Protein AF-A0A7U6QMT6-F1 (afdb_monomer)

Solvent-accessible surface area (backbone atoms only — not comparable to full-atom values): 6914 Å² total; per-residue (Å²): 144,80,82,84,79,76,76,79,80,78,87,72,87,64,97,67,79,49,70,68,53,54,54,49,38,55,66,78,39,36,58,64,46,50,48,62,57,51,69,80,51,70,53,84,35,69,50,81,38,52,65,45,64,92,51,71,93,64,58,44,67,40,41,81,40,40,67,52,69,63,45,65,76,42,61,73,43,40,88,85,43,31,88,38,80,67,45,80,47,76,39,83,91,78,73,45,75,48,78,32,28,37,59,58,59,60,76,74,114

Radius of gyration: 22.25 Å; Cα contacts (8 Å, |Δi|>4): 107; chains: 1; bounding box: 49×44×68 Å

Structure (mmCIF, N/CA/C/O backbone):
data_AF-A0A7U6QMT6-F1
#
_entry.id   AF-A0A7U6QMT6-F1
#
loop_
_atom_site.group_PDB
_atom_site.id
_atom_site.type_symbol
_atom_site.label_atom_id
_atom_site.label_alt_id
_atom_site.label_comp_id
_atom_site.label_asym_id
_atom_site.label_entity_id
_atom_site.label_seq_id
_atom_site.pdbx_PDB_ins_code
_atom_site.Cartn_x
_atom_site.Cartn_y
_atom_site.Cartn_z
_atom_site.occupancy
_atom_site.B_iso_or_equiv
_atom_site.auth_seq_id
_atom_site.auth_comp_id
_atom_site.auth_asym_id
_atom_site.auth_atom_id
_atom_site.pdbx_PDB_model_num
ATOM 1 N N . MET A 1 1 ? -17.598 32.461 -43.653 1.00 47.12 1 MET A N 1
ATOM 2 C CA . MET A 1 1 ? -18.380 31.240 -43.384 1.00 47.12 1 MET A CA 1
ATOM 3 C C . MET A 1 1 ? -17.404 30.097 -43.218 1.00 47.12 1 MET A C 1
ATOM 5 O O . MET A 1 1 ? -16.933 29.588 -44.220 1.00 47.12 1 MET A O 1
ATOM 9 N N . SER A 1 2 ? -17.042 29.801 -41.975 1.00 38.16 2 SER A N 1
ATOM 10 C CA . SER A 1 2 ? -16.800 28.448 -41.477 1.00 38.16 2 SER A CA 1
ATOM 11 C C . SER A 1 2 ? -16.881 28.551 -39.963 1.00 38.16 2 SER A C 1
ATOM 13 O O . SER A 1 2 ? -16.255 29.406 -39.345 1.00 38.16 2 SER A O 1
ATOM 15 N N . ASP A 1 3 ? -17.812 27.769 -39.459 1.00 40.59 3 ASP A N 1
ATOM 16 C CA . ASP A 1 3 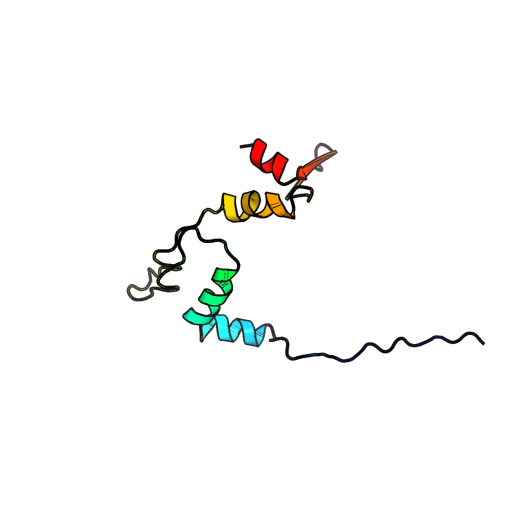? -18.451 27.802 -38.162 1.00 40.59 3 ASP A CA 1
ATOM 17 C C . ASP A 1 3 ? -17.487 27.264 -37.095 1.00 40.59 3 ASP A C 1
ATOM 19 O O . ASP A 1 3 ? -17.002 26.136 -37.208 1.00 40.59 3 ASP A O 1
ATOM 23 N N . HIS A 1 4 ? -17.162 28.069 -36.081 1.00 43.53 4 HIS A N 1
ATOM 24 C CA . HIS A 1 4 ? -16.494 27.566 -34.884 1.00 43.53 4 HIS A CA 1
ATOM 25 C C . HIS A 1 4 ? -17.555 26.854 -34.047 1.00 43.53 4 HIS A C 1
ATOM 27 O O . HIS A 1 4 ? -18.205 27.466 -33.202 1.00 43.53 4 HIS A O 1
ATOM 33 N N . ALA A 1 5 ? -17.741 25.560 -34.306 1.00 45.38 5 ALA A N 1
ATOM 34 C CA . ALA A 1 5 ? -18.558 24.703 -33.465 1.00 45.3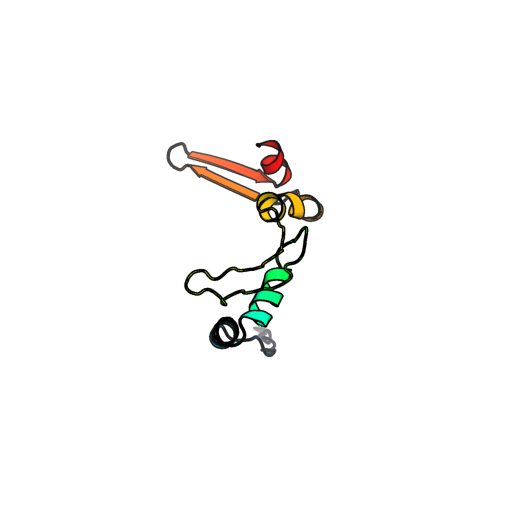8 5 ALA A CA 1
ATOM 35 C C . ALA A 1 5 ? -17.956 24.681 -32.050 1.00 45.38 5 ALA A C 1
ATOM 37 O O . ALA A 1 5 ? -16.978 23.989 -31.769 1.00 45.38 5 ALA A O 1
ATOM 38 N N . GLN A 1 6 ? -18.538 25.486 -31.165 1.00 45.69 6 GLN A N 1
ATOM 39 C CA . GLN A 1 6 ? -18.292 25.452 -29.735 1.00 45.69 6 GLN A CA 1
ATOM 40 C C . GLN A 1 6 ? -18.748 24.076 -29.233 1.00 45.69 6 GLN A C 1
ATOM 42 O O . GLN A 1 6 ? -19.946 23.809 -29.134 1.00 45.69 6 GLN A O 1
ATOM 47 N N . HIS A 1 7 ? -17.808 23.174 -28.956 1.00 40.91 7 HIS A N 1
ATOM 48 C CA . HIS A 1 7 ? -18.141 21.911 -28.308 1.00 40.91 7 HIS A CA 1
ATOM 49 C C . HIS A 1 7 ? -18.683 22.213 -26.901 1.00 40.91 7 HIS A C 1
ATOM 51 O O . HIS A 1 7 ? -17.990 22.871 -26.119 1.00 40.91 7 HIS A O 1
ATOM 57 N N . PRO A 1 8 ? -19.908 21.780 -26.556 1.00 44.72 8 PRO A N 1
ATOM 58 C CA . PRO A 1 8 ? -20.435 21.982 -25.218 1.00 44.72 8 PRO A CA 1
ATOM 59 C C . PRO A 1 8 ? -19.632 21.107 -24.252 1.00 44.72 8 PRO A C 1
ATOM 61 O O . PRO A 1 8 ? -19.702 19.879 -24.310 1.00 44.72 8 PRO A O 1
ATOM 64 N N . VAL A 1 9 ? -18.858 21.734 -23.362 1.00 52.03 9 VAL A N 1
ATOM 65 C CA . VAL A 1 9 ? -18.319 21.050 -22.181 1.00 52.03 9 VAL A CA 1
ATOM 66 C C . VAL A 1 9 ? -19.527 20.672 -21.333 1.00 52.03 9 VAL A C 1
ATOM 68 O O . VAL A 1 9 ? -20.194 21.534 -20.765 1.00 52.03 9 VAL A O 1
ATOM 71 N N . SER A 1 10 ? -19.870 19.386 -21.338 1.00 50.12 10 SER A N 1
ATOM 72 C CA . SER A 1 10 ? -20.972 18.850 -20.550 1.00 50.12 10 SER A CA 1
ATOM 73 C C . SER A 1 10 ? -20.663 19.049 -19.066 1.00 50.12 10 SER A C 1
ATOM 75 O O . SER A 1 10 ? -19.775 18.408 -18.507 1.00 50.12 10 SER A O 1
ATOM 77 N N . THR A 1 11 ? -21.383 19.978 -18.439 1.00 52.53 11 THR A N 1
ATOM 78 C CA . THR A 1 11 ? -21.427 20.160 -16.990 1.00 52.53 11 THR A CA 1
ATOM 79 C C . THR A 1 11 ? -22.082 18.935 -16.359 1.00 52.53 11 THR A C 1
ATOM 81 O O . THR A 1 11 ? -23.300 18.870 -16.224 1.00 52.53 11 THR A O 1
ATOM 84 N N . LEU A 1 12 ? -21.266 17.967 -15.957 1.00 54.50 12 LEU A N 1
ATOM 85 C CA . LEU A 1 12 ? -21.624 16.949 -14.975 1.00 54.50 12 LEU A CA 1
ATOM 86 C C . LEU A 1 12 ? -20.535 16.937 -13.901 1.00 54.50 12 LEU A C 1
ATOM 88 O O . LEU A 1 12 ? -19.753 15.998 -13.791 1.00 54.50 12 LEU A O 1
ATOM 92 N N . ALA A 1 13 ? -20.464 18.013 -13.115 1.00 58.09 13 ALA A N 1
ATOM 93 C CA . ALA A 1 13 ? -19.791 17.974 -11.821 1.00 58.09 13 ALA A CA 1
ATOM 94 C C . ALA A 1 13 ? -20.693 17.183 -10.859 1.00 58.09 13 ALA A C 1
ATOM 96 O O . ALA A 1 13 ? 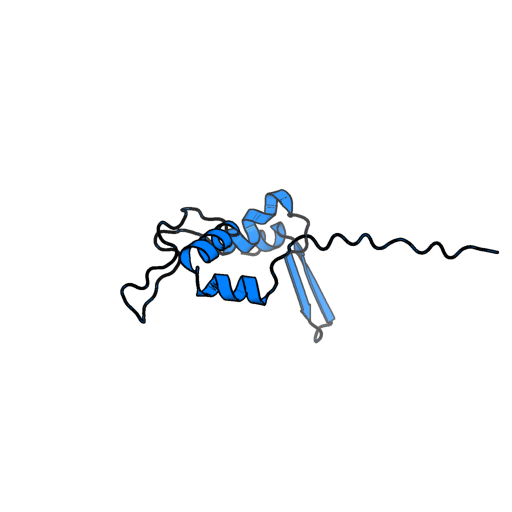-21.446 17.757 -10.080 1.00 58.09 13 ALA A O 1
ATOM 97 N N . ALA A 1 14 ? -20.707 15.859 -11.018 1.00 56.84 14 ALA A N 1
ATOM 98 C CA . ALA A 1 14 ? -21.269 14.956 -10.024 1.00 56.84 14 ALA A CA 1
ATOM 99 C C . ALA A 1 14 ? -20.444 15.066 -8.729 1.00 56.84 14 ALA A C 1
ATOM 101 O O . ALA A 1 14 ? -19.252 15.358 -8.804 1.00 56.84 14 ALA A O 1
ATOM 102 N N . ASP A 1 15 ? -21.090 14.851 -7.581 1.00 70.62 15 ASP A N 1
ATOM 103 C CA . ASP A 1 15 ? -20.576 14.941 -6.203 1.00 70.62 15 ASP A CA 1
ATOM 104 C C . ASP A 1 15 ? -19.235 14.212 -5.970 1.00 70.62 15 ASP A C 1
ATOM 106 O O . ASP A 1 15 ? -19.182 13.118 -5.406 1.00 70.62 15 ASP A O 1
ATOM 110 N N . VAL A 1 16 ? -18.121 14.804 -6.398 1.00 82.25 16 VAL A N 1
ATOM 111 C CA . VAL A 1 16 ? -16.780 14.330 -6.049 1.00 82.25 16 VAL A CA 1
ATOM 112 C C . VAL A 1 16 ? -16.376 15.020 -4.745 1.00 82.25 16 VAL A C 1
ATOM 114 O O . VAL A 1 16 ? -16.335 16.254 -4.723 1.00 82.25 16 VAL A O 1
ATOM 117 N N . PRO A 1 17 ? -16.064 14.264 -3.672 1.00 87.38 17 PRO A N 1
ATOM 118 C CA . PRO A 1 17 ? -15.603 14.835 -2.413 1.00 87.38 17 PRO A CA 1
ATOM 119 C C . PRO A 1 17 ? -14.416 15.764 -2.643 1.00 87.38 17 PRO A C 1
ATOM 121 O O . PRO A 1 17 ? -13.471 15.420 -3.362 1.00 87.38 17 PRO A O 1
ATOM 124 N N . THR A 1 18 ? -14.445 16.943 -2.028 1.00 95.88 18 THR A N 1
ATOM 125 C CA . THR A 1 18 ? -13.298 17.843 -2.088 1.00 95.88 18 THR A CA 1
ATOM 126 C C . THR A 1 18 ? -12.157 17.286 -1.238 1.00 95.88 18 THR A C 1
ATOM 128 O O . THR A 1 18 ? -12.346 16.434 -0.369 1.00 95.88 18 THR A O 1
ATOM 131 N N . PHE A 1 19 ? -10.944 17.804 -1.439 1.00 95.25 19 PHE A N 1
ATOM 132 C CA . PHE A 1 19 ? -9.819 17.474 -0.561 1.00 95.25 19 PHE A CA 1
ATOM 133 C C . PHE A 1 19 ? -10.137 17.750 0.918 1.00 95.25 19 PHE A C 1
ATOM 135 O O . PHE A 1 19 ? -9.745 16.967 1.779 1.00 95.25 19 PHE A O 1
ATOM 142 N N . ALA A 1 20 ? -10.850 18.845 1.209 1.00 96.69 20 ALA A N 1
ATOM 143 C CA . ALA A 1 20 ? -11.213 19.207 2.575 1.00 96.69 20 ALA A CA 1
ATOM 144 C C . ALA A 1 20 ? -12.134 18.158 3.214 1.00 96.69 20 ALA A C 1
ATOM 146 O O . ALA A 1 20 ? -11.923 17.806 4.373 1.00 96.69 20 ALA A O 1
ATOM 147 N N . ASP A 1 21 ? -13.082 17.618 2.444 1.00 95.38 21 ASP A N 1
ATOM 148 C CA . ASP A 1 21 ? -13.994 16.565 2.901 1.00 95.38 21 ASP A CA 1
ATOM 149 C C . ASP A 1 21 ? -13.227 15.263 3.180 1.00 95.38 21 ASP A C 1
ATOM 151 O O . ASP A 1 21 ? -13.316 14.702 4.270 1.00 95.38 21 ASP A O 1
ATOM 155 N N . ILE A 1 22 ? -12.369 14.836 2.243 1.00 95.88 22 ILE A N 1
ATOM 156 C CA . ILE A 1 22 ? -11.534 13.629 2.392 1.00 95.88 22 ILE A CA 1
ATOM 157 C C . ILE A 1 22 ? -10.613 13.748 3.612 1.00 95.88 22 ILE A C 1
ATOM 159 O O . ILE A 1 22 ? -10.467 12.804 4.390 1.00 95.88 22 ILE A O 1
ATOM 163 N N . TYR A 1 23 ? -9.975 14.907 3.783 1.00 96.31 23 TYR A N 1
ATOM 164 C CA . TYR A 1 23 ? -9.098 15.164 4.919 1.00 96.31 23 TYR A CA 1
ATOM 165 C C . TYR A 1 23 ? -9.869 15.122 6.240 1.00 96.31 23 TYR A C 1
ATOM 167 O O . TYR A 1 23 ? -9.409 14.485 7.190 1.00 96.31 23 TYR A O 1
ATOM 175 N N . HIS A 1 24 ? -11.043 15.755 6.294 1.00 96.88 24 HIS A N 1
ATOM 176 C CA . HIS A 1 24 ? -11.911 15.724 7.464 1.00 96.88 24 HIS A CA 1
ATOM 177 C C . HIS A 1 24 ? -12.256 14.282 7.861 1.00 96.88 24 HIS A C 1
ATOM 179 O O . HIS A 1 24 ? -12.022 13.891 9.008 1.00 96.88 24 HIS A O 1
ATOM 185 N N . ASP A 1 25 ? -12.706 13.466 6.909 1.00 95.56 25 ASP A N 1
ATOM 186 C CA . ASP A 1 25 ? -13.080 12.071 7.154 1.00 95.56 25 ASP A CA 1
ATOM 187 C C . ASP A 1 25 ? -11.885 11.214 7.586 1.00 95.56 25 ASP A C 1
ATOM 189 O O . ASP A 1 25 ? -12.010 10.386 8.492 1.00 95.56 25 ASP A O 1
ATOM 193 N N . SER A 1 26 ? -10.695 11.465 7.027 1.00 96.25 26 SER A N 1
ATOM 194 C CA . SER A 1 26 ? -9.468 10.745 7.400 1.00 96.25 26 SER A CA 1
ATOM 195 C C . SER A 1 26 ? -9.064 10.911 8.870 1.00 96.25 26 SER A C 1
ATOM 197 O O . SER A 1 26 ? -8.322 10.078 9.399 1.00 96.25 26 SER A O 1
ATOM 199 N N . ILE A 1 27 ? -9.562 11.966 9.528 1.00 95.69 27 ILE A N 1
ATOM 200 C CA . ILE A 1 27 ? -9.288 12.304 10.930 1.00 95.69 27 ILE A CA 1
ATOM 201 C C . ILE A 1 27 ? -10.482 11.984 11.823 1.00 95.69 27 ILE A C 1
ATOM 203 O O . ILE A 1 27 ? -10.298 11.442 12.910 1.00 95.69 27 ILE A O 1
ATOM 207 N N . MET A 1 28 ? -11.695 12.330 11.394 1.00 96.50 28 MET A N 1
ATOM 208 C CA . MET A 1 28 ? -12.893 12.205 12.227 1.00 96.50 28 MET A CA 1
ATOM 209 C C . MET A 1 28 ? -13.488 10.796 12.174 1.00 96.50 28 MET A C 1
ATOM 211 O O . MET A 1 28 ? -14.054 10.333 13.161 1.00 96.50 28 MET A O 1
ATOM 215 N N . ALA A 1 29 ? -13.308 10.086 11.059 1.00 95.19 29 ALA A N 1
ATOM 216 C CA . ALA A 1 29 ? -13.830 8.742 10.825 1.00 95.19 29 ALA A CA 1
ATOM 217 C C . ALA A 1 29 ? -12.703 7.733 10.533 1.00 95.19 29 ALA A C 1
ATOM 219 O O . ALA A 1 29 ? -12.851 6.866 9.673 1.00 95.19 29 ALA A O 1
ATOM 220 N N . ARG A 1 30 ? -11.573 7.837 11.255 1.00 93.94 30 ARG A N 1
ATOM 221 C CA . ARG A 1 30 ? -10.317 7.110 10.967 1.00 93.94 30 ARG A CA 1
ATOM 222 C C . ARG A 1 30 ? -10.505 5.618 10.709 1.00 93.94 30 ARG A C 1
ATOM 224 O O . ARG A 1 30 ? -10.005 5.135 9.704 1.00 93.94 30 ARG A O 1
ATOM 231 N N . GLU A 1 31 ? -11.202 4.908 11.598 1.00 94.44 31 GLU A N 1
ATOM 232 C CA . GLU A 1 31 ? -11.355 3.448 11.510 1.00 94.44 31 GLU A CA 1
ATOM 233 C C . GLU A 1 31 ? -11.970 3.056 10.161 1.00 94.44 31 GLU A C 1
ATOM 235 O O . GLU A 1 31 ? -11.377 2.304 9.395 1.00 94.44 31 GLU A O 1
ATOM 240 N N . ASN A 1 32 ? -13.110 3.661 9.820 1.00 95.88 32 ASN A N 1
ATOM 241 C CA . ASN A 1 32 ? -13.825 3.374 8.579 1.00 95.88 32 ASN A CA 1
ATOM 242 C C . ASN A 1 32 ? -13.068 3.898 7.356 1.00 95.88 32 ASN A C 1
ATOM 244 O O . ASN A 1 32 ? -12.935 3.195 6.358 1.00 95.88 32 ASN A O 1
ATOM 248 N N . PHE A 1 33 ? -12.551 5.126 7.427 1.00 97.25 33 PHE A N 1
ATOM 249 C CA . PHE A 1 33 ? -11.841 5.740 6.313 1.00 97.25 33 PHE A CA 1
ATOM 250 C C . PHE A 1 33 ? -10.614 4.913 5.920 1.00 97.25 33 PHE A C 1
ATOM 252 O O . PHE A 1 33 ? -10.439 4.571 4.748 1.00 97.25 33 PHE A O 1
ATOM 259 N N . TRP A 1 34 ? -9.779 4.553 6.898 1.00 97.50 34 TRP A N 1
ATOM 260 C CA . TRP A 1 34 ? -8.566 3.781 6.655 1.00 97.50 34 TRP A CA 1
ATOM 261 C C . TRP A 1 34 ? -8.854 2.304 6.376 1.00 97.50 34 TRP A C 1
ATOM 263 O O . TRP A 1 34 ? -8.095 1.713 5.610 1.00 97.50 34 TRP A O 1
ATOM 273 N N . ALA A 1 35 ? -9.964 1.731 6.871 1.00 97.31 35 ALA A N 1
ATOM 274 C CA . ALA A 1 35 ? -10.451 0.425 6.411 1.00 97.31 35 ALA A CA 1
ATOM 275 C C . ALA A 1 35 ? -10.686 0.427 4.896 1.00 97.31 35 ALA A C 1
ATOM 277 O O . ALA A 1 35 ? -10.206 -0.453 4.184 1.00 97.31 35 ALA A O 1
ATOM 278 N N . GLU A 1 36 ? -11.387 1.443 4.383 1.00 96.81 36 GLU A N 1
ATOM 279 C CA . GLU A 1 36 ? -11.661 1.558 2.949 1.00 96.81 36 GLU A CA 1
ATOM 280 C C . GLU A 1 36 ? -10.384 1.799 2.138 1.00 96.81 36 GLU A C 1
ATOM 282 O O . GLU A 1 36 ? -10.206 1.200 1.075 1.00 96.81 36 GLU A O 1
ATOM 287 N N . GLN A 1 37 ? -9.450 2.617 2.638 1.00 96.50 37 GLN A N 1
ATOM 288 C CA . GLN A 1 37 ? -8.165 2.804 1.955 1.00 96.50 37 GLN A CA 1
ATOM 289 C C . GLN A 1 37 ? -7.323 1.520 1.938 1.00 96.50 37 GLN A C 1
ATOM 291 O O . GLN A 1 37 ? -6.661 1.243 0.935 1.00 96.50 37 GLN A O 1
ATOM 296 N N . ALA A 1 38 ? -7.373 0.709 2.999 1.00 97.38 38 ALA A N 1
ATOM 297 C CA . ALA A 1 38 ? -6.617 -0.538 3.099 1.00 97.38 38 ALA A CA 1
ATOM 298 C C . ALA A 1 38 ? -7.009 -1.568 2.031 1.00 97.38 38 ALA A C 1
ATOM 300 O O . ALA A 1 38 ? -6.156 -2.351 1.620 1.00 97.38 38 ALA A O 1
ATOM 301 N N . LYS A 1 39 ? -8.243 -1.520 1.507 1.00 96.62 39 LYS A N 1
ATOM 302 C CA . LYS A 1 39 ? -8.712 -2.396 0.413 1.00 96.62 39 LYS A CA 1
ATOM 303 C C . LYS A 1 39 ? -7.967 -2.188 -0.911 1.00 96.62 39 LYS A C 1
ATOM 305 O O . LYS A 1 39 ? -8.073 -3.009 -1.816 1.00 96.62 39 LYS A O 1
ATOM 310 N N . ARG A 1 40 ? -7.214 -1.090 -1.055 1.00 96.19 40 ARG A N 1
ATOM 311 C CA . ARG A 1 40 ? -6.359 -0.817 -2.231 1.00 96.19 40 ARG A CA 1
ATOM 312 C C . ARG A 1 40 ? -5.050 -1.614 -2.209 1.00 96.19 40 ARG A C 1
ATOM 314 O O . ARG A 1 40 ? -4.339 -1.697 -3.217 1.00 96.19 40 ARG A O 1
ATOM 321 N N . ILE A 1 41 ? -4.710 -2.159 -1.049 1.00 97.00 41 ILE A N 1
ATOM 322 C CA . ILE A 1 41 ? -3.531 -2.980 -0.814 1.00 97.00 41 ILE A CA 1
ATOM 323 C C . ILE A 1 41 ? -3.983 -4.437 -0.829 1.00 97.00 41 ILE A C 1
ATOM 325 O O . ILE A 1 41 ? -5.063 -4.778 -0.355 1.00 97.00 41 ILE A O 1
ATOM 329 N N . TYR A 1 42 ? -3.153 -5.302 -1.394 1.00 97.56 42 TYR A N 1
ATOM 330 C CA . TYR A 1 42 ? -3.339 -6.733 -1.271 1.00 97.56 42 TYR A CA 1
ATOM 331 C C . TYR A 1 42 ? -2.866 -7.205 0.107 1.00 97.56 42 TYR A C 1
ATOM 333 O O . TYR A 1 42 ? -1.734 -6.933 0.519 1.00 97.56 42 TYR A O 1
ATOM 341 N N . TRP A 1 43 ? -3.720 -7.961 0.785 1.00 98.00 43 TRP A N 1
ATOM 342 C CA . TRP A 1 43 ? -3.434 -8.589 2.067 1.00 98.00 43 TRP A CA 1
ATOM 343 C C . TRP A 1 43 ? -3.430 -10.106 1.894 1.00 98.00 43 TRP A C 1
ATOM 345 O O . TRP A 1 43 ? -4.355 -10.667 1.311 1.00 98.00 43 TRP A O 1
ATOM 355 N N . HIS A 1 44 ? -2.406 -10.774 2.423 1.00 97.19 44 HIS A N 1
ATOM 356 C CA . HIS A 1 44 ? -2.431 -12.230 2.583 1.00 97.19 44 HIS A CA 1
ATOM 357 C C . HIS A 1 44 ? -3.415 -12.624 3.690 1.00 97.19 44 HIS A C 1
ATOM 359 O O . HIS A 1 44 ? -4.142 -13.606 3.559 1.00 97.19 44 HIS A O 1
ATOM 365 N N . LYS A 1 45 ? -3.456 -11.819 4.758 1.00 98.00 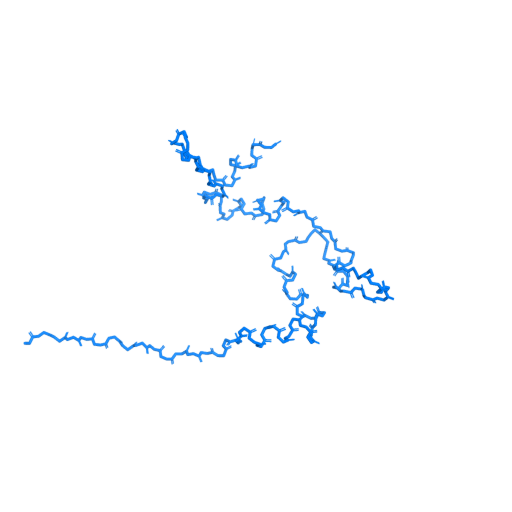45 LYS A N 1
ATOM 366 C CA . LYS A 1 45 ? -4.461 -11.873 5.818 1.00 98.00 45 LYS A CA 1
ATOM 367 C C . LYS A 1 45 ? -4.969 -10.459 6.072 1.00 98.00 45 LYS A C 1
ATOM 369 O O . LYS A 1 45 ? -4.171 -9.577 6.387 1.00 98.00 45 LYS A O 1
ATOM 374 N N . GLU A 1 46 ? -6.270 -10.238 5.905 1.00 97.44 46 GLU A N 1
ATOM 375 C CA . GLU A 1 46 ? -6.878 -8.931 6.172 1.00 97.44 46 GLU A CA 1
ATOM 376 C C . GLU A 1 46 ? -6.729 -8.544 7.654 1.00 97.44 46 GLU A C 1
ATOM 378 O O . GLU A 1 46 ? -6.764 -9.422 8.524 1.00 97.44 46 GLU A O 1
ATOM 383 N N . PRO A 1 47 ? -6.537 -7.248 7.959 1.00 97.56 47 PRO A N 1
ATOM 384 C CA . PRO A 1 47 ? -6.432 -6.783 9.334 1.00 97.56 47 PRO A CA 1
ATOM 385 C C . PRO A 1 47 ? -7.748 -6.972 10.093 1.00 97.56 47 PRO A C 1
ATOM 387 O O . PRO A 1 47 ? -8.830 -6.715 9.571 1.00 97.56 47 PRO A O 1
ATOM 390 N N . GLU A 1 48 ? -7.641 -7.379 11.355 1.00 96.81 48 GLU A N 1
ATOM 391 C CA . GLU A 1 48 ? -8.788 -7.584 12.251 1.00 96.81 48 GLU A CA 1
ATOM 392 C C . GLU A 1 48 ? -9.233 -6.267 12.907 1.00 96.81 48 GLU A C 1
ATOM 394 O O . GLU A 1 48 ? -10.400 -6.100 13.255 1.00 96.81 48 GLU A O 1
ATOM 399 N N . GLN A 1 49 ? -8.298 -5.326 13.059 1.00 97.25 49 GLN A N 1
ATOM 400 C CA . GLN A 1 49 ? -8.524 -3.997 13.620 1.00 97.25 49 GLN A CA 1
ATOM 401 C C . GLN A 1 49 ? -7.675 -2.976 12.859 1.00 97.25 49 GLN A C 1
ATOM 403 O O . GLN A 1 49 ? -6.476 -3.189 12.652 1.00 97.25 49 GL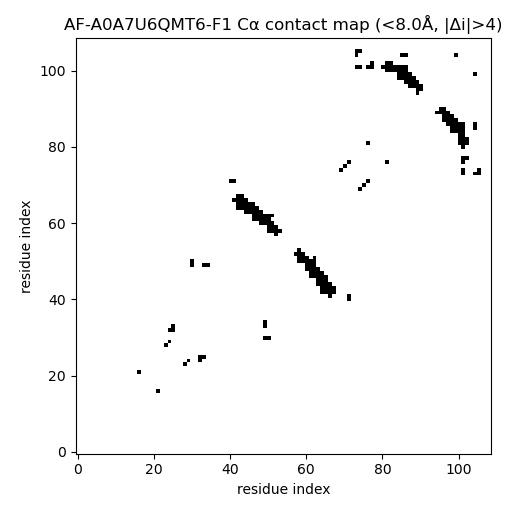N A O 1
ATOM 408 N N . ILE A 1 50 ? -8.273 -1.862 12.433 1.00 97.50 50 ILE A N 1
ATOM 409 C CA . ILE A 1 50 ? -7.561 -0.866 11.624 1.00 97.50 50 ILE A CA 1
ATOM 410 C C . ILE A 1 50 ? -6.665 -0.015 12.499 1.00 97.50 50 ILE A C 1
ATOM 412 O O . ILE A 1 50 ? -5.523 0.241 12.118 1.00 97.50 50 ILE A O 1
ATOM 416 N N . LEU A 1 51 ? -7.144 0.372 13.676 1.00 96.44 51 LEU A N 1
ATOM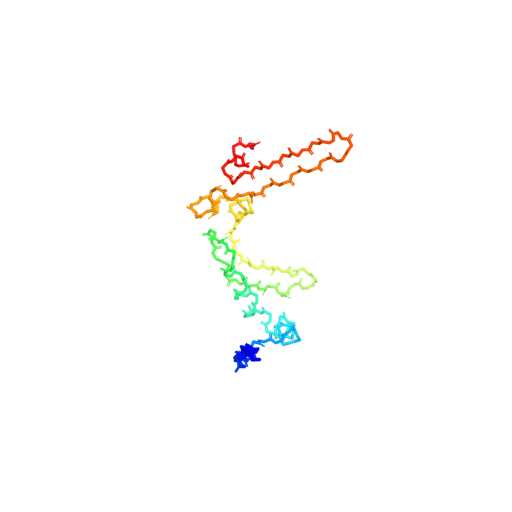 417 C CA . LEU A 1 51 ? -6.352 1.129 14.621 1.00 96.44 51 LEU A CA 1
ATOM 418 C C . LEU A 1 51 ? -6.579 0.676 16.063 1.00 96.44 51 LEU A C 1
ATOM 420 O O . LEU A 1 51 ? -7.687 0.706 16.591 1.00 96.44 51 LEU A O 1
ATOM 424 N N . ASP A 1 52 ? -5.480 0.318 16.715 1.00 96.19 52 ASP A N 1
ATOM 425 C CA . ASP A 1 52 ? -5.377 0.152 18.159 1.00 96.19 52 ASP A CA 1
ATOM 426 C C . ASP A 1 52 ? -4.635 1.355 18.754 1.00 96.19 52 ASP A C 1
ATOM 428 O O . ASP A 1 52 ? -3.421 1.508 18.587 1.00 96.19 52 ASP A O 1
ATOM 432 N N . ASP A 1 53 ? -5.375 2.229 19.435 1.00 94.56 53 ASP A N 1
ATOM 433 C CA . ASP A 1 53 ? -4.853 3.372 20.184 1.00 94.56 53 ASP A CA 1
ATOM 434 C C . ASP A 1 53 ? -5.010 3.213 21.705 1.00 94.56 53 ASP A C 1
ATOM 436 O O . ASP A 1 53 ? -4.861 4.179 22.454 1.00 94.56 53 ASP A O 1
ATOM 440 N N . SER A 1 54 ? -5.220 1.987 22.200 1.00 95.12 54 SER A N 1
ATOM 441 C CA . SER A 1 54 ? -5.424 1.746 23.632 1.00 95.12 54 SER A CA 1
ATOM 442 C C . SER A 1 54 ? -4.178 2.033 24.484 1.00 95.12 54 SER A C 1
ATOM 444 O O . SER A 1 54 ? -4.275 2.128 25.707 1.00 95.12 54 SER A O 1
ATOM 446 N N . ASN A 1 55 ? -2.998 2.130 23.861 1.00 94.69 55 ASN A N 1
ATOM 447 C CA . ASN A 1 55 ? -1.704 2.324 24.519 1.00 94.69 55 ASN A CA 1
ATOM 448 C C . ASN A 1 55 ? -0.912 3.499 23.919 1.00 94.69 55 ASN A C 1
ATOM 450 O O . ASN A 1 55 ? 0.246 3.353 23.520 1.00 94.69 55 ASN A O 1
ATOM 454 N N . LEU A 1 56 ? -1.533 4.677 23.820 1.00 92.56 56 LEU A N 1
ATOM 455 C CA . LEU A 1 56 ? -0.837 5.892 23.383 1.00 92.56 56 LEU A CA 1
ATOM 456 C C . LEU A 1 56 ? 0.425 6.163 24.237 1.00 92.56 56 LEU A C 1
ATOM 458 O O . LEU A 1 56 ? 0.379 6.007 25.458 1.00 92.56 56 LEU A O 1
ATOM 462 N N . PRO A 1 57 ? 1.551 6.593 23.627 1.00 93.06 57 PRO A N 1
ATOM 463 C CA . PRO A 1 57 ? 1.711 7.020 22.229 1.00 93.06 57 PRO A CA 1
ATOM 464 C C . PRO A 1 57 ? 1.995 5.883 21.220 1.00 93.06 57 PRO A C 1
ATOM 466 O O . PRO A 1 57 ? 2.260 6.163 20.053 1.00 93.06 57 PRO A O 1
ATOM 469 N N . PHE A 1 58 ? 1.945 4.612 21.628 1.00 94.75 58 PHE A N 1
ATOM 470 C CA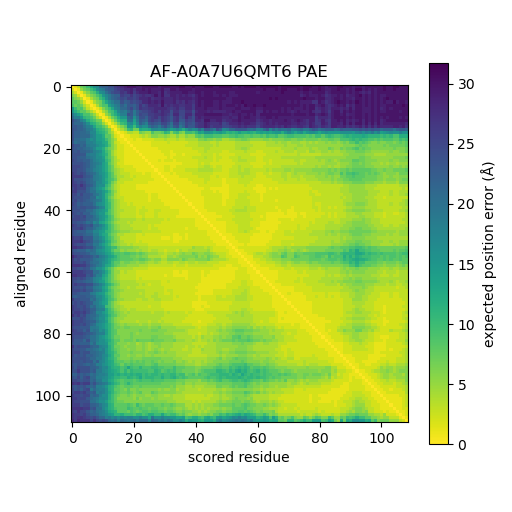 . PHE A 1 58 ? 2.262 3.449 20.788 1.00 94.75 58 PHE A CA 1
ATOM 471 C C . PHE A 1 58 ? 1.031 2.907 20.053 1.00 94.75 58 PHE A C 1
ATOM 473 O O . PHE A 1 58 ? 0.591 1.782 20.297 1.00 94.75 58 PHE A O 1
ATOM 480 N N . ALA A 1 59 ? 0.472 3.712 19.151 1.00 95.12 59 ALA A N 1
ATOM 481 C CA . ALA A 1 59 ? -0.637 3.271 18.312 1.00 95.12 59 ALA A CA 1
ATOM 482 C C . ALA A 1 59 ? -0.181 2.204 17.300 1.00 95.12 59 ALA A C 1
ATOM 484 O O . ALA A 1 59 ? 0.914 2.302 16.738 1.00 95.12 59 ALA A O 1
ATOM 485 N N . LYS A 1 60 ? -1.026 1.205 17.039 1.00 96.62 60 LYS A N 1
ATOM 486 C CA . LYS A 1 60 ? -0.781 0.160 16.036 1.00 96.62 60 LYS A CA 1
ATOM 487 C C . LYS A 1 60 ? -1.837 0.228 14.947 1.00 96.62 60 LYS A C 1
ATOM 489 O O . LYS A 1 60 ? -3.023 0.325 15.242 1.00 96.62 60 LYS A O 1
ATOM 494 N N . TRP A 1 61 ? -1.400 0.126 13.701 1.00 97.12 61 TRP A N 1
ATOM 495 C CA . TRP A 1 61 ? -2.280 0.139 12.537 1.00 97.12 61 TRP A CA 1
ATOM 496 C C . TRP A 1 61 ? -2.349 -1.241 11.889 1.00 97.12 61 TRP A C 1
ATOM 498 O O . TRP A 1 61 ? -1.341 -1.946 11.848 1.00 97.12 61 TRP A O 1
ATOM 508 N N . PHE A 1 62 ? -3.524 -1.587 11.363 1.00 97.62 62 PHE A N 1
ATOM 509 C CA . PHE A 1 62 ? -3.799 -2.823 10.625 1.00 97.62 62 PHE A CA 1
ATOM 510 C C . PHE A 1 62 ? -3.408 -4.082 11.416 1.00 97.62 62 PHE A C 1
ATOM 512 O O . PHE A 1 62 ? -2.714 -4.977 10.930 1.00 97.62 62 PHE A O 1
ATOM 519 N N . VAL A 1 63 ? -3.830 -4.129 12.679 1.00 97.81 63 VAL A N 1
ATOM 520 C CA . VAL A 1 63 ? -3.476 -5.182 13.630 1.00 97.81 63 VAL A CA 1
ATOM 521 C C . VAL A 1 63 ? -3.990 -6.536 13.143 1.00 97.81 63 VAL A C 1
ATOM 523 O O . VAL A 1 63 ? -5.132 -6.674 12.704 1.00 97.81 63 VAL A O 1
ATOM 526 N N . GLY A 1 64 ? -3.120 -7.544 13.219 1.00 97.62 64 GLY A N 1
ATOM 527 C CA . GLY A 1 64 ? -3.414 -8.907 12.773 1.00 97.62 64 GLY A CA 1
ATOM 528 C C . GLY A 1 64 ? -3.368 -9.103 11.256 1.00 97.62 64 GLY A C 1
ATOM 529 O O . GLY A 1 64 ? -3.518 -10.243 10.816 1.00 97.62 64 GLY A O 1
ATOM 530 N N . GLY A 1 65 ? -3.145 -8.032 10.485 1.00 97.62 65 GLY A N 1
ATOM 531 C CA . GLY A 1 65 ? -3.002 -8.083 9.037 1.00 97.62 65 GLY A CA 1
ATOM 532 C C . GLY A 1 65 ? -1.607 -8.532 8.609 1.00 97.62 65 GLY A C 1
ATOM 533 O O . GLY A 1 65 ? -0.599 -8.139 9.196 1.00 97.62 65 GLY A O 1
ATOM 534 N N . GLU A 1 66 ? -1.550 -9.332 7.549 1.00 98.19 66 GLU A N 1
ATOM 535 C CA . GLU A 1 66 ? -0.307 -9.806 6.945 1.00 98.19 66 GLU A CA 1
ATOM 536 C C . GLU A 1 66 ? -0.275 -9.414 5.472 1.00 98.19 66 GLU A C 1
ATOM 538 O O . GLU A 1 66 ? -1.199 -9.693 4.705 1.00 98.19 66 GLU A O 1
ATOM 543 N N . THR A 1 67 ? 0.804 -8.758 5.063 1.00 97.94 67 THR A N 1
ATOM 544 C CA . THR A 1 67 ? 1.023 -8.333 3.683 1.00 97.94 67 THR A CA 1
ATOM 545 C C . THR A 1 67 ? 2.508 -8.400 3.346 1.00 97.94 67 THR A C 1
ATOM 547 O O . THR A 1 67 ? 3.360 -8.445 4.234 1.00 97.94 67 THR A O 1
ATOM 550 N N . ASN A 1 68 ? 2.820 -8.413 2.055 1.00 97.38 68 ASN A N 1
ATOM 551 C CA . ASN A 1 68 ? 4.178 -8.324 1.550 1.00 97.38 68 ASN A CA 1
ATOM 552 C C . ASN A 1 68 ? 4.307 -7.074 0.669 1.00 97.38 68 ASN A C 1
ATOM 554 O O . ASN A 1 68 ? 3.491 -6.839 -0.230 1.00 97.38 68 ASN A O 1
ATOM 558 N N . LEU A 1 69 ? 5.327 -6.259 0.954 1.00 95.62 69 LEU A N 1
ATOM 559 C CA . LEU A 1 69 ? 5.571 -5.013 0.232 1.00 95.62 69 LEU A CA 1
ATOM 560 C C . LEU A 1 69 ? 5.969 -5.277 -1.223 1.00 95.62 69 LEU A C 1
ATOM 562 O O . LEU A 1 69 ? 5.387 -4.670 -2.117 1.00 95.62 69 LEU A O 1
ATOM 566 N N . CYS A 1 70 ? 6.908 -6.197 -1.465 1.00 94.38 70 CYS A N 1
ATOM 567 C CA . CYS A 1 70 ? 7.352 -6.554 -2.815 1.00 94.38 70 CYS A CA 1
ATOM 568 C C . CYS A 1 70 ? 6.177 -7.056 -3.657 1.00 94.38 70 CYS A C 1
ATOM 570 O O . CYS A 1 70 ? 5.948 -6.525 -4.740 1.00 94.38 70 CYS A O 1
ATOM 572 N N . TYR A 1 71 ? 5.343 -7.937 -3.090 1.00 95.44 71 TYR A N 1
ATOM 573 C CA . TYR A 1 71 ? 4.156 -8.447 -3.776 1.00 95.44 71 TYR A CA 1
ATOM 574 C C . TYR A 1 71 ? 3.196 -7.330 -4.202 1.00 95.44 71 TYR A C 1
ATOM 576 O O . TYR A 1 71 ? 2.677 -7.330 -5.317 1.00 95.44 71 TYR A O 1
ATOM 584 N N . ASN A 1 72 ? 2.964 -6.347 -3.327 1.00 96.94 72 ASN A N 1
ATOM 585 C CA . ASN A 1 72 ? 2.112 -5.200 -3.640 1.00 96.94 72 ASN A CA 1
ATOM 586 C C . ASN A 1 72 ? 2.718 -4.241 -4.666 1.00 96.94 72 ASN A C 1
ATOM 588 O O . ASN A 1 72 ? 1.973 -3.591 -5.402 1.00 96.94 72 ASN A O 1
ATOM 592 N N . CYS A 1 73 ? 4.041 -4.116 -4.690 1.00 95.06 73 CYS A N 1
ATOM 593 C CA . CYS A 1 73 ? 4.738 -3.188 -5.569 1.00 95.06 73 CYS A CA 1
ATOM 594 C C . CYS A 1 73 ? 5.024 -3.778 -6.951 1.00 95.06 73 CYS A C 1
ATOM 596 O O . CYS A 1 73 ? 5.072 -3.014 -7.910 1.00 95.06 73 CYS A O 1
ATOM 598 N N . VAL A 1 74 ? 5.220 -5.095 -7.058 1.00 93.38 74 VAL A N 1
ATOM 599 C CA . VAL A 1 74 ? 5.755 -5.738 -8.264 1.00 93.38 74 VAL A CA 1
ATOM 600 C C . VAL A 1 74 ? 4.901 -6.935 -8.672 1.00 93.38 74 VAL A C 1
ATOM 602 O O . VAL A 1 74 ? 4.211 -6.873 -9.689 1.00 93.38 74 VAL A O 1
ATOM 605 N N . ASP A 1 75 ? 4.879 -7.998 -7.868 1.00 94.75 75 ASP A N 1
ATOM 606 C CA . ASP A 1 75 ? 4.351 -9.305 -8.271 1.00 94.75 75 ASP A CA 1
ATOM 607 C C . ASP A 1 75 ? 2.875 -9.252 -8.685 1.00 94.75 75 ASP A C 1
ATOM 609 O O . ASP A 1 75 ? 2.493 -9.806 -9.716 1.00 94.75 75 ASP A O 1
ATOM 613 N N . ARG A 1 76 ? 2.033 -8.529 -7.929 1.00 94.88 76 ARG A N 1
ATOM 614 C CA . ARG A 1 76 ? 0.593 -8.430 -8.230 1.00 94.88 76 ARG A CA 1
ATOM 615 C C . ARG A 1 76 ? 0.294 -7.749 -9.565 1.00 94.88 76 ARG A C 1
ATOM 617 O O . ARG A 1 76 ? -0.831 -7.831 -10.043 1.00 94.88 76 ARG A O 1
ATOM 624 N N . HIS A 1 77 ? 1.257 -7.019 -10.128 1.00 95.56 77 HIS A N 1
ATOM 625 C CA . HIS A 1 77 ? 1.098 -6.298 -11.386 1.00 95.56 77 HIS A CA 1
ATOM 626 C C . HIS A 1 77 ? 1.528 -7.126 -12.600 1.00 95.56 77 HIS A C 1
ATOM 628 O O . HIS A 1 77 ? 1.109 -6.796 -13.707 1.00 95.56 77 HIS A O 1
ATOM 634 N N . LEU A 1 78 ? 2.278 -8.220 -12.412 1.00 94.44 78 LEU A N 1
ATOM 635 C CA . LEU A 1 78 ? 2.705 -9.103 -13.502 1.00 94.44 78 LEU A CA 1
ATOM 636 C C . LEU A 1 78 ? 1.544 -9.614 -14.376 1.00 94.44 78 LEU A C 1
ATOM 638 O O . LEU A 1 78 ? 1.691 -9.566 -15.593 1.00 94.44 78 LEU A O 1
ATOM 642 N N . PRO A 1 79 ? 0.388 -10.061 -13.840 1.00 95.12 79 PRO A N 1
ATOM 643 C CA . PRO A 1 79 ? -0.660 -10.644 -14.682 1.00 95.12 79 PRO A CA 1
ATOM 644 C C . PRO A 1 79 ? -1.290 -9.653 -15.669 1.00 95.12 79 PRO A C 1
ATOM 646 O O . PRO A 1 79 ? -1.605 -10.029 -16.795 1.00 95.12 79 PRO A O 1
ATOM 649 N N . ASP A 1 80 ? -1.452 -8.392 -15.257 1.00 96.50 80 ASP A N 1
ATOM 650 C CA . ASP A 1 80 ? -2.230 -7.396 -16.007 1.00 96.50 80 ASP A CA 1
ATOM 651 C C . ASP A 1 80 ? -1.364 -6.306 -16.658 1.00 96.50 80 ASP A C 1
ATOM 653 O O . ASP A 1 80 ? -1.813 -5.610 -17.568 1.00 96.50 80 ASP A O 1
ATOM 657 N N . ARG A 1 81 ? -0.136 -6.100 -16.162 1.00 95.56 81 ARG A N 1
ATOM 658 C CA . ARG A 1 81 ? 0.734 -4.965 -16.516 1.00 95.56 81 ARG A CA 1
ATOM 659 C C . ARG A 1 81 ? 2.181 -5.383 -16.786 1.00 95.56 81 ARG A C 1
ATOM 661 O O . ARG A 1 81 ? 3.050 -4.521 -16.722 1.00 95.56 81 ARG A O 1
ATOM 668 N N . ALA A 1 82 ? 2.447 -6.657 -17.096 1.00 94.31 82 ALA A N 1
ATOM 669 C CA . ALA A 1 82 ? 3.800 -7.174 -17.342 1.00 94.31 82 ALA A CA 1
ATOM 670 C C . ALA A 1 82 ? 4.648 -6.267 -18.247 1.00 94.31 82 ALA A C 1
ATOM 672 O O . ALA A 1 82 ? 5.756 -5.910 -17.874 1.00 94.31 82 ALA A O 1
ATOM 673 N N . GLU A 1 83 ? 4.102 -5.851 -19.392 1.00 95.50 83 GLU A N 1
ATOM 674 C CA . GLU A 1 83 ? 4.821 -5.071 -20.413 1.00 95.50 83 GLU A CA 1
ATOM 675 C C . GLU A 1 83 ? 4.969 -3.580 -20.077 1.00 95.50 83 GLU A C 1
ATOM 677 O O . GLU A 1 83 ? 5.511 -2.816 -20.870 1.00 95.50 83 GLU A O 1
ATOM 682 N N . GLN A 1 84 ? 4.441 -3.129 -18.940 1.00 96.50 84 GLN A N 1
ATOM 683 C CA . GLN A 1 84 ? 4.547 -1.734 -18.552 1.00 96.50 84 GLN A CA 1
ATOM 684 C C . GLN A 1 84 ? 5.903 -1.457 -17.901 1.00 96.50 84 GLN A C 1
ATOM 686 O O . GLN A 1 84 ? 6.321 -2.186 -17.000 1.00 96.50 84 GLN A O 1
ATOM 691 N N . ASP A 1 85 ? 6.520 -0.339 -18.283 1.00 96.25 85 ASP A N 1
ATOM 692 C CA . ASP A 1 85 ? 7.673 0.236 -17.593 1.00 96.25 85 ASP A CA 1
ATOM 693 C C . ASP A 1 85 ? 7.385 0.355 -16.085 1.00 96.25 85 ASP A C 1
ATOM 695 O O . ASP A 1 85 ? 6.411 0.991 -15.651 1.00 96.25 85 ASP A O 1
ATOM 699 N N . ALA A 1 86 ? 8.231 -0.296 -15.290 1.00 94.88 86 ALA A N 1
ATOM 700 C CA . ALA A 1 86 ? 8.136 -0.378 -13.837 1.00 94.88 86 ALA A CA 1
ATOM 701 C C . ALA A 1 86 ? 9.275 0.387 -13.154 1.00 94.88 86 ALA A C 1
ATOM 703 O O . ALA A 1 86 ? 9.080 0.977 -12.090 1.00 94.88 86 ALA A O 1
ATOM 704 N N . PHE A 1 87 ? 10.453 0.409 -13.779 1.00 94.00 87 PHE A N 1
ATOM 705 C CA . PHE A 1 87 ? 11.627 1.109 -13.280 1.00 94.00 87 PHE A CA 1
ATOM 706 C C . PHE A 1 87 ? 12.295 1.893 -14.405 1.00 94.00 87 PHE A C 1
ATOM 708 O O . PHE A 1 87 ? 12.611 1.340 -15.452 1.00 94.00 87 PHE A O 1
ATOM 715 N N . VAL A 1 88 ? 12.516 3.185 -14.168 1.00 95.50 88 VAL A N 1
ATOM 716 C CA . VAL A 1 88 ? 13.210 4.085 -15.091 1.00 95.50 88 VAL A CA 1
ATOM 717 C C . VAL A 1 88 ? 14.369 4.711 -14.336 1.00 95.50 88 VAL A C 1
ATOM 719 O O . VAL A 1 88 ? 14.171 5.447 -13.367 1.00 95.50 88 VAL A O 1
ATOM 722 N N . TRP A 1 89 ? 15.585 4.418 -14.777 1.00 95.62 89 TRP A N 1
ATOM 723 C CA . TRP A 1 89 ? 16.807 5.005 -14.255 1.00 95.62 89 TRP A CA 1
ATOM 724 C C . TRP A 1 89 ? 17.474 5.854 -15.324 1.00 95.62 89 TRP A C 1
ATOM 726 O O . TRP A 1 89 ? 17.697 5.402 -16.442 1.00 95.62 89 TRP A O 1
ATOM 736 N N . VAL A 1 90 ? 17.821 7.086 -14.957 1.00 96.56 90 VAL A N 1
ATOM 737 C CA . VAL A 1 90 ? 18.469 8.052 -15.846 1.00 96.56 90 VAL A CA 1
ATOM 738 C C . VAL A 1 90 ? 19.683 8.628 -15.134 1.00 96.56 90 VAL A C 1
ATOM 740 O O . VAL A 1 90 ? 19.574 9.130 -14.014 1.00 96.56 90 VAL A O 1
ATOM 743 N N . SER A 1 91 ? 20.840 8.587 -15.792 1.00 96.31 91 SER A N 1
ATOM 744 C CA . SER A 1 91 ? 22.074 9.198 -15.306 1.00 96.31 91 SER A CA 1
ATOM 745 C C . SER A 1 91 ? 22.595 10.232 -16.295 1.00 96.31 91 SER A C 1
ATOM 747 O O . SER A 1 91 ? 23.066 9.895 -17.382 1.00 96.31 91 SER A O 1
ATOM 749 N N . SER A 1 92 ? 22.550 11.504 -15.893 1.00 95.56 92 SER A N 1
ATOM 750 C CA . SER A 1 92 ? 23.063 12.624 -16.688 1.00 95.56 92 SER A CA 1
ATOM 751 C C . SER A 1 92 ? 24.586 12.628 -16.805 1.00 95.56 92 SER A C 1
ATOM 753 O O . SER A 1 92 ? 25.115 13.057 -17.823 1.00 95.56 92 SER A O 1
ATOM 755 N N . GLU A 1 93 ? 25.293 12.128 -15.789 1.00 96.19 93 GLU A N 1
ATOM 756 C CA . GLU A 1 93 ? 26.761 12.154 -15.727 1.00 96.19 93 GLU A CA 1
ATOM 757 C C . GLU A 1 93 ? 27.411 11.234 -16.765 1.00 96.19 93 GLU A C 1
ATOM 759 O O . GLU A 1 93 ? 28.462 11.552 -17.318 1.00 96.19 93 GLU A O 1
ATOM 764 N N . ILE A 1 94 ? 26.776 10.094 -17.045 1.00 96.31 94 ILE A N 1
ATOM 765 C CA . ILE A 1 94 ? 27.255 9.120 -18.035 1.00 96.31 94 ILE A CA 1
ATOM 766 C C . ILE A 1 94 ? 26.351 9.020 -19.267 1.00 96.31 94 ILE A C 1
ATOM 768 O O . ILE A 1 94 ? 26.602 8.189 -20.136 1.00 96.31 94 ILE A O 1
ATOM 772 N N . ASN A 1 95 ? 25.325 9.873 -19.353 1.00 95.81 95 ASN A N 1
ATOM 773 C CA . ASN A 1 95 ? 24.339 9.909 -20.431 1.00 95.81 95 ASN A CA 1
ATOM 774 C C . ASN A 1 95 ? 23.745 8.520 -20.741 1.00 95.81 95 ASN A C 1
ATOM 776 O O . ASN A 1 95 ? 23.752 8.071 -21.889 1.00 95.81 95 ASN A O 1
ATOM 780 N N . GLN A 1 96 ? 23.282 7.832 -19.693 1.00 97.12 96 GLN A N 1
ATOM 781 C CA . GLN A 1 96 ? 22.657 6.511 -19.789 1.00 97.12 96 GLN A CA 1
ATOM 782 C C . GLN A 1 96 ? 21.231 6.526 -19.254 1.00 97.12 96 GLN A C 1
ATOM 784 O O . GLN A 1 96 ? 20.908 7.253 -18.313 1.00 97.12 96 GLN A O 1
ATOM 789 N N . GLU A 1 97 ? 20.410 5.672 -19.851 1.00 96.75 97 GLU A N 1
ATOM 790 C CA . GLU A 1 97 ? 19.036 5.410 -19.455 1.00 96.75 97 GLU A CA 1
ATOM 791 C C . GLU A 1 97 ? 18.798 3.898 -19.467 1.00 96.75 97 GLU A C 1
ATOM 793 O O . GLU A 1 97 ? 19.261 3.196 -20.369 1.00 96.75 97 GLU A O 1
ATOM 798 N N . LEU A 1 98 ? 18.102 3.412 -18.443 1.00 94.38 98 LEU A N 1
ATOM 799 C CA . LEU A 1 98 ? 17.661 2.033 -18.300 1.00 94.38 98 LEU A CA 1
ATOM 800 C C . LEU A 1 98 ? 16.173 2.042 -17.960 1.00 94.38 98 LEU A C 1
ATOM 802 O O . LEU A 1 98 ? 15.764 2.683 -16.992 1.00 94.38 98 LEU A O 1
ATOM 806 N N . ILE A 1 99 ? 15.384 1.324 -18.751 1.00 96.19 99 ILE A N 1
ATOM 807 C CA . ILE A 1 99 ? 13.947 1.163 -18.549 1.00 96.19 99 ILE A CA 1
ATOM 808 C C . ILE A 1 99 ? 13.676 -0.332 -18.451 1.00 96.19 99 ILE A C 1
ATOM 810 O O . ILE A 1 99 ? 13.996 -1.068 -19.381 1.00 96.19 99 ILE A O 1
ATOM 814 N N . GLU A 1 100 ? 13.100 -0.760 -17.332 1.00 96.12 100 GLU A N 1
ATOM 815 C CA . GLU A 1 100 ? 12.778 -2.159 -17.059 1.00 96.12 100 GLU A CA 1
ATOM 816 C C . GLU A 1 100 ? 11.280 -2.340 -16.817 1.00 96.12 100 GLU A C 1
ATOM 818 O O . GLU A 1 100 ? 10.630 -1.534 -16.136 1.00 96.12 100 GLU A O 1
ATOM 823 N N . THR A 1 101 ? 10.740 -3.429 -17.358 1.00 96.38 101 THR A N 1
ATOM 824 C CA . THR A 1 101 ? 9.350 -3.858 -17.167 1.00 96.38 101 THR A CA 1
ATOM 825 C C . THR A 1 101 ? 9.194 -4.680 -15.883 1.00 96.38 101 THR A C 1
ATOM 827 O O . THR A 1 101 ? 10.180 -5.069 -15.251 1.00 96.38 101 THR A O 1
ATOM 830 N N . PHE A 1 102 ? 7.956 -4.966 -15.462 1.00 94.69 102 PHE A N 1
ATOM 831 C CA . PHE A 1 102 ? 7.710 -5.718 -14.221 1.00 94.69 102 PHE A CA 1
ATOM 832 C C . PHE A 1 102 ? 8.438 -7.080 -14.150 1.00 94.69 102 PHE A C 1
ATOM 834 O O . PHE A 1 102 ? 9.040 -7.343 -13.109 1.00 94.69 102 PHE A O 1
ATOM 841 N N . PRO A 1 103 ? 8.448 -7.935 -15.198 1.00 94.75 103 PRO A N 1
ATOM 842 C CA . PRO A 1 103 ? 9.202 -9.192 -15.177 1.00 94.75 103 PRO A CA 1
ATOM 843 C C . PRO A 1 103 ? 10.707 -8.991 -14.968 1.00 94.75 103 PRO A C 1
ATOM 845 O O . PRO A 1 103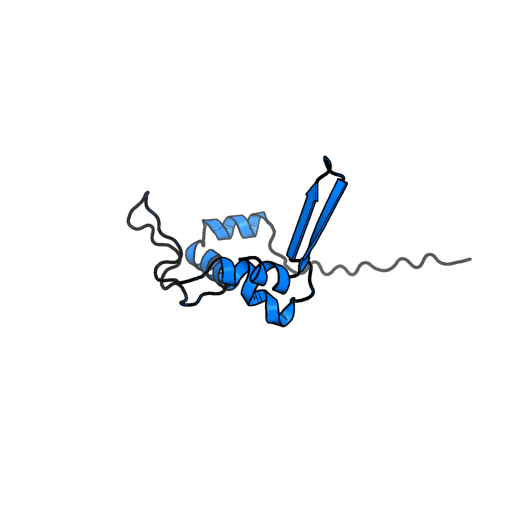 ? 11.304 -9.663 -14.132 1.00 94.75 103 PRO A O 1
ATOM 848 N N . ALA A 1 104 ? 11.309 -8.020 -15.659 1.00 91.81 104 ALA A N 1
ATOM 849 C CA . ALA A 1 104 ? 12.742 -7.762 -15.557 1.00 91.81 104 ALA A CA 1
ATOM 850 C C . ALA A 1 104 ? 13.154 -7.259 -14.162 1.00 91.81 104 ALA A C 1
ATOM 852 O O . ALA A 1 104 ? 14.217 -7.620 -13.654 1.00 91.81 104 ALA A O 1
ATOM 853 N N . VAL A 1 105 ? 12.287 -6.482 -13.501 1.00 90.25 105 VAL A N 1
ATOM 854 C CA . VAL A 1 105 ? 12.488 -6.070 -12.103 1.00 90.25 105 VAL A CA 1
ATOM 855 C C . VAL A 1 105 ? 12.470 -7.273 -11.158 1.00 90.25 105 VAL A C 1
ATOM 857 O O . VAL A 1 105 ? 13.285 -7.317 -10.242 1.00 90.25 105 VAL A O 1
ATOM 860 N N . VAL A 1 106 ? 11.583 -8.251 -11.367 1.00 89.88 106 VAL A N 1
ATOM 861 C CA . VAL A 1 106 ? 11.516 -9.465 -10.529 1.00 89.88 106 VAL A CA 1
ATOM 862 C C . VAL A 1 106 ? 12.763 -10.326 -10.691 1.00 89.88 106 VAL A C 1
ATOM 864 O O . VAL A 1 106 ? 13.335 -10.747 -9.692 1.00 89.88 106 VAL A O 1
ATOM 867 N N . ASP A 1 107 ? 13.214 -10.537 -11.927 1.00 90.19 107 ASP A N 1
ATOM 868 C CA . ASP A 1 107 ? 14.368 -11.393 -12.231 1.00 90.19 107 ASP A CA 1
ATOM 869 C C . ASP A 1 107 ? 15.714 -10.799 -11.765 1.00 9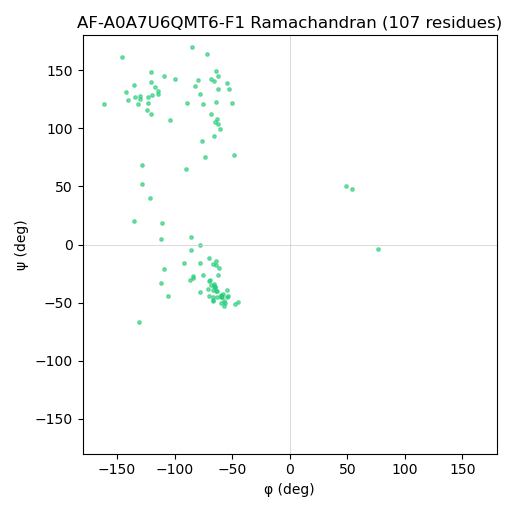0.19 107 ASP A C 1
ATOM 871 O O . ASP A 1 107 ? 16.740 -11.482 -11.768 1.00 90.19 107 ASP A O 1
ATOM 875 N N . SER A 1 108 ? 15.724 -9.523 -11.371 1.00 82.12 108 SER A N 1
ATOM 876 C CA . SER A 1 108 ? 16.921 -8.797 -10.931 1.00 82.12 108 SER A CA 1
ATOM 877 C C . SER A 1 108 ? 17.262 -8.977 -9.440 1.00 82.12 108 SER A C 1
ATOM 879 O O . SER A 1 108 ? 18.303 -8.472 -9.005 1.00 82.12 108 SER A O 1
ATOM 881 N N . PHE A 1 109 ? 16.423 -9.669 -8.658 1.00 67.38 109 PHE A N 1
ATOM 882 C CA . PHE A 1 109 ? 16.607 -9.923 -7.218 1.00 67.38 109 PHE A CA 1
ATOM 883 C C . PHE A 1 109 ? 16.746 -11.416 -6.900 1.00 67.38 109 PHE A C 1
ATOM 885 O O . PHE A 1 109 ? 17.505 -11.727 -5.950 1.00 67.38 109 PHE A O 1
#

Foldseek 3Di:
DDDPPPDDPDPDPDDDDDPVRLVCCCPVVVFVSQLVVCVLFDWPAFAPGQWDPVDPPDIDGSHPIHDDPCCRLAVVCCVPFQVPFSDWDADPVVGDIDTDGRVRVVVVD

Sequence (109 aa):
MSDHAQHPVSTLAADVPTFADIYHDSIMARENFWAEQAKRIYWHKEPEQILDDSNLPFAKWFVGGETNLCYNCVDRHLPDRAEQDAFVWVSSEINQELIETFPAVVDSF

Secondary structure (DSSP, 8-state):
---------------PPPHHHHHHHHHHTHHHHHHHHHTTS--SB--SEEEE-TTTT--EEEET-B--HHHHHTGGGHHHHTTSEEEEEEETTTTEEEEEEHHHHHHT-

Mean predicted aligned error: 8.66 Å

pLDDT: mean 88.82, std 16.45, range [38.16, 98.19]

Nearest PDB structures (foldseek):
  5gxd-assembly1_A  TM=9.355E-01  e=2.653E-05  Dinoroseobacter shibae DFL 12 = DSM 16493
  1pg3-assembly2_B  TM=8.638E-01  e=1.068E-05  Salmonella enterica
  2p2b-assembly2_B  TM=8.624E-01  e=1.683E-05  Salmonella enterica subsp. enterica serovar Typhimurium
  8rpl-assembly2_B  TM=8.807E-01  e=5.788E-05  Chloroflexota bacterium
  2p20-assembly2_B  TM=8.861E-01  e=8.549E-05  Salmonella enterica subsp. enterica serovar Typhimurium